Protein AF-A0A6A5AKK1-F1 (afdb_monomer)

Sequence (96 aa):
MNCLLMRECPLGAIVRLWDTYLCEESGFESFHVYVCAAILMTFGDQLKEMQFQDLVLFLQKLPTNEWAEDDIEPLLSRAYILQTYFADAPNHIPHK

Structure (mmCIF, N/CA/C/O backbone):
data_AF-A0A6A5AKK1-F1
#
_entry.id   AF-A0A6A5AKK1-F1
#
loop_
_atom_site.group_PDB
_atom_site.id
_atom_site.type_symbol
_atom_site.label_atom_id
_atom_site.label_alt_id
_atom_site.label_comp_id
_atom_site.label_asym_id
_atom_site.label_entity_id
_atom_site.label_seq_id
_atom_site.pdbx_PDB_ins_code
_atom_site.Cartn_x
_atom_site.Cartn_y
_atom_site.Cartn_z
_atom_site.occupancy
_atom_site.B_iso_or_equiv
_atom_site.auth_seq_id
_atom_site.auth_comp_id
_atom_site.auth_asym_id
_atom_site.auth_atom_id
_atom_site.pdbx_PDB_model_num
ATOM 1 N N . MET A 1 1 ? 10.960 6.534 1.645 1.00 71.62 1 MET A N 1
ATOM 2 C CA . MET A 1 1 ? 10.156 6.035 2.785 1.00 71.62 1 MET A CA 1
ATOM 3 C C . MET A 1 1 ? 11.035 5.115 3.615 1.00 71.62 1 MET A C 1
ATOM 5 O O . MET A 1 1 ? 11.801 4.379 3.017 1.00 71.62 1 MET A O 1
ATOM 9 N N . ASN A 1 2 ? 10.982 5.176 4.951 1.00 87.31 2 ASN A N 1
ATOM 10 C CA . ASN A 1 2 ? 11.994 4.514 5.796 1.00 87.31 2 ASN A CA 1
ATOM 11 C C . ASN A 1 2 ? 11.654 3.065 6.163 1.00 87.31 2 ASN A C 1
ATOM 13 O O . ASN A 1 2 ? 12.551 2.239 6.254 1.00 87.31 2 ASN A O 1
ATOM 17 N N . CYS A 1 3 ? 10.377 2.766 6.417 1.00 92.62 3 CYS A N 1
ATOM 18 C CA . CYS A 1 3 ? 9.974 1.486 7.008 1.00 92.62 3 CYS A CA 1
ATOM 19 C C . CYS A 1 3 ? 9.197 0.583 6.049 1.00 92.62 3 CYS A C 1
ATOM 21 O O . CYS A 1 3 ? 8.712 -0.443 6.498 1.00 92.62 3 CYS A O 1
ATOM 23 N N . LEU A 1 4 ? 9.054 0.950 4.769 1.00 93.75 4 LEU A N 1
ATOM 24 C CA . LEU A 1 4 ? 8.372 0.135 3.752 1.00 93.75 4 LEU A CA 1
ATOM 25 C C . LEU A 1 4 ? 7.007 -0.418 4.218 1.00 93.75 4 LEU A C 1
ATOM 27 O O . LEU A 1 4 ? 6.707 -1.587 4.006 1.00 93.75 4 LEU A O 1
ATOM 31 N N . LEU A 1 5 ? 6.210 0.425 4.890 1.00 94.75 5 LEU A N 1
ATOM 32 C CA . LEU A 1 5 ? 4.905 0.108 5.499 1.00 94.75 5 LEU A CA 1
ATOM 33 C C . LEU A 1 5 ? 4.916 -0.905 6.661 1.00 94.75 5 LEU A C 1
ATOM 35 O O . LEU A 1 5 ? 3.856 -1.235 7.188 1.00 94.75 5 LEU A O 1
ATOM 39 N N . MET A 1 6 ? 6.082 -1.370 7.123 1.00 94.50 6 MET A N 1
ATOM 40 C CA . MET A 1 6 ? 6.191 -2.375 8.193 1.00 94.50 6 MET A CA 1
ATOM 41 C C . MET A 1 6 ? 5.576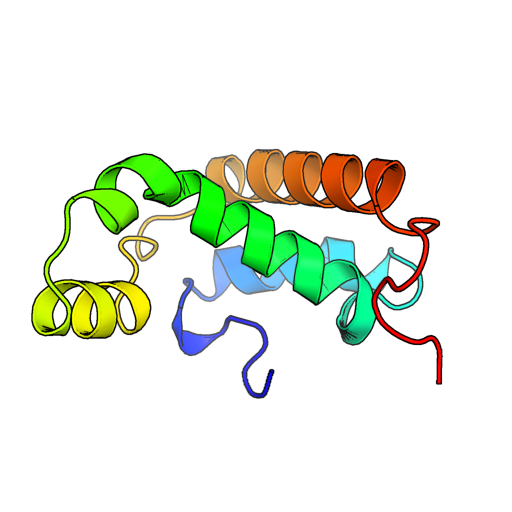 -1.960 9.535 1.00 94.50 6 MET A C 1
ATOM 43 O O . MET A 1 6 ? 5.330 -2.823 10.373 1.00 94.50 6 MET A O 1
ATOM 47 N N . ARG A 1 7 ? 5.374 -0.662 9.792 1.00 94.88 7 ARG A N 1
ATOM 48 C CA . ARG A 1 7 ? 4.721 -0.194 11.032 1.00 94.88 7 ARG A CA 1
ATOM 49 C C . ARG A 1 7 ? 3.224 0.017 10.845 1.00 94.88 7 ARG A C 1
ATOM 51 O O . ARG A 1 7 ? 2.508 0.241 11.813 1.00 94.88 7 ARG A O 1
ATOM 58 N N . GLU A 1 8 ? 2.791 0.001 9.596 1.00 94.44 8 GLU A N 1
ATOM 59 C CA . GLU A 1 8 ? 1.482 0.406 9.131 1.00 94.44 8 GLU A CA 1
ATOM 60 C C . GLU A 1 8 ? 0.668 -0.797 8.632 1.00 94.44 8 GLU A C 1
ATOM 62 O O . GLU A 1 8 ? -0.470 -0.600 8.236 1.00 94.44 8 GLU A O 1
ATOM 67 N N . CYS A 1 9 ? 1.217 -2.017 8.616 1.00 94.69 9 CYS A N 1
ATOM 68 C CA . CYS A 1 9 ? 0.549 -3.270 8.235 1.00 94.69 9 CYS A CA 1
ATOM 69 C C . CYS A 1 9 ? 1.079 -4.447 9.084 1.00 94.69 9 CYS A C 1
ATOM 71 O O . CYS A 1 9 ? 2.224 -4.403 9.544 1.00 94.69 9 CYS A O 1
ATOM 73 N N . PRO A 1 10 ? 0.291 -5.520 9.285 1.00 95.94 10 PRO A N 1
ATOM 74 C CA . PRO A 1 10 ? 0.730 -6.707 10.013 1.00 95.94 10 PRO A CA 1
ATOM 75 C C . PRO A 1 10 ? 1.821 -7.471 9.248 1.00 95.94 10 PRO A C 1
ATOM 77 O O . PRO A 1 10 ? 1.902 -7.422 8.022 1.00 95.94 10 PRO A O 1
ATOM 80 N N . LEU A 1 11 ? 2.648 -8.235 9.971 1.00 95.06 11 LEU A N 1
ATOM 81 C CA . LEU A 1 11 ? 3.813 -8.918 9.391 1.00 95.06 11 LEU A CA 1
ATOM 82 C C . LEU A 1 11 ? 3.449 -9.857 8.228 1.00 95.06 11 LEU A C 1
ATOM 84 O O . LEU A 1 11 ? 4.165 -9.885 7.234 1.00 95.06 11 LEU A O 1
ATOM 88 N N . GLY A 1 12 ? 2.336 -10.593 8.324 1.00 95.50 12 GLY A N 1
ATOM 89 C CA . GLY A 1 12 ? 1.884 -11.481 7.244 1.00 95.50 12 GLY A CA 1
ATOM 90 C C . GLY A 1 12 ? 1.580 -10.723 5.948 1.00 95.50 12 GLY A C 1
ATOM 91 O O . GLY A 1 12 ? 2.041 -11.117 4.880 1.00 95.50 12 GLY A O 1
ATOM 92 N N . ALA A 1 13 ? 0.896 -9.581 6.057 1.00 96.25 13 ALA A N 1
ATOM 93 C CA . ALA A 1 13 ? 0.620 -8.698 4.928 1.00 96.25 13 ALA A CA 1
ATOM 94 C C . ALA A 1 13 ? 1.906 -8.116 4.319 1.00 96.25 13 ALA A C 1
ATOM 96 O O . ALA A 1 13 ? 2.031 -8.036 3.099 1.00 96.25 13 ALA A O 1
ATOM 97 N N . ILE A 1 14 ? 2.887 -7.759 5.158 1.00 96.56 14 ILE A N 1
ATOM 98 C CA . ILE A 1 14 ? 4.201 -7.278 4.706 1.00 96.56 14 ILE A CA 1
ATOM 99 C C . ILE A 1 14 ? 4.955 -8.340 3.914 1.00 96.56 14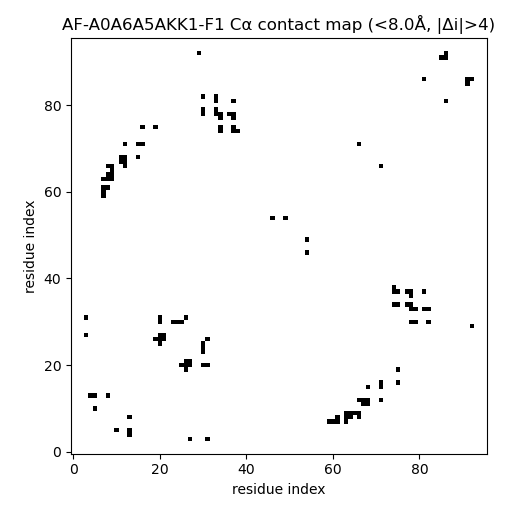 ILE A C 1
ATOM 101 O O . ILE A 1 14 ? 5.489 -8.025 2.854 1.00 96.56 14 ILE A O 1
ATOM 105 N N . VAL A 1 15 ? 4.989 -9.582 4.401 1.00 96.38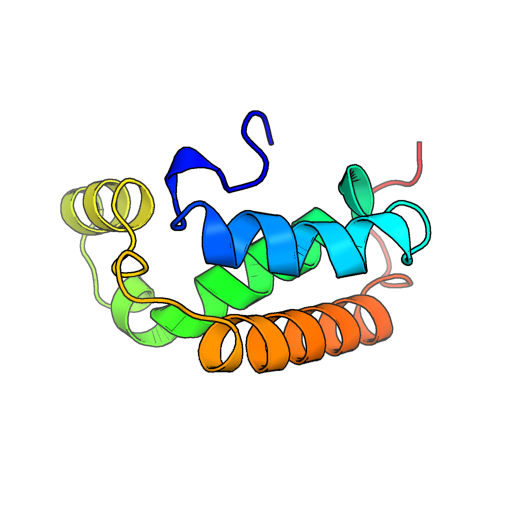 15 VAL A N 1
ATOM 106 C CA . VAL A 1 15 ? 5.648 -10.686 3.687 1.00 96.38 15 VAL A CA 1
ATOM 107 C C . VAL A 1 15 ? 5.012 -10.869 2.308 1.00 96.38 15 VAL A C 1
ATOM 109 O O . VAL A 1 15 ? 5.728 -10.865 1.310 1.00 96.38 15 VAL A O 1
ATOM 112 N N .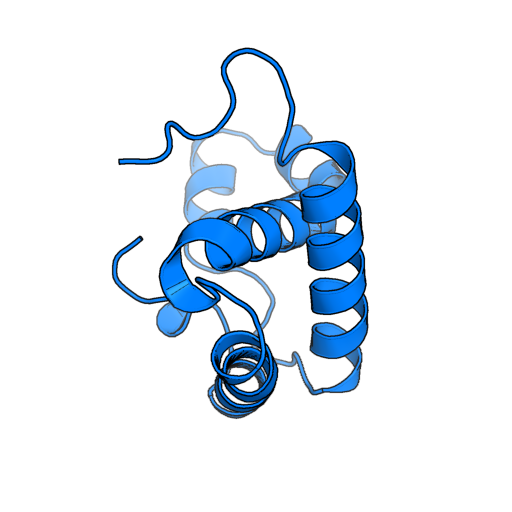 ARG A 1 16 ? 3.675 -10.882 2.230 1.00 96.44 16 ARG A N 1
ATOM 113 C CA . ARG A 1 16 ? 2.955 -10.999 0.954 1.00 96.44 16 ARG A CA 1
ATOM 114 C C . ARG A 1 16 ? 3.207 -9.827 -0.002 1.00 96.44 16 ARG A C 1
ATOM 116 O O . ARG A 1 16 ? 3.259 -10.018 -1.218 1.00 96.44 16 ARG A O 1
ATOM 123 N N . LEU A 1 17 ? 3.361 -8.615 0.533 1.00 96.44 17 LEU A N 1
ATOM 124 C CA . LEU A 1 17 ? 3.776 -7.423 -0.214 1.00 96.44 17 LEU A CA 1
ATOM 125 C C . LEU A 1 17 ? 5.187 -7.590 -0.788 1.00 96.44 17 LEU A C 1
ATOM 127 O O . LEU A 1 17 ? 5.435 -7.273 -1.953 1.00 96.44 17 LEU A O 1
ATOM 131 N N . TRP A 1 18 ? 6.108 -8.095 0.032 1.00 96.06 18 TRP A N 1
ATOM 132 C CA . TRP A 1 18 ? 7.504 -8.283 -0.346 1.00 96.06 18 TRP A CA 1
ATOM 133 C C . TRP A 1 18 ? 7.691 -9.369 -1.397 1.00 96.06 18 TRP A C 1
ATOM 135 O O . TRP A 1 18 ? 8.565 -9.200 -2.244 1.00 96.06 18 TRP A O 1
ATOM 145 N N . ASP A 1 19 ? 6.845 -10.401 -1.423 1.00 96.62 19 ASP A N 1
ATOM 146 C CA . ASP A 1 19 ? 6.838 -11.382 -2.515 1.00 96.62 19 ASP A CA 1
ATOM 147 C C . ASP A 1 19 ? 6.701 -10.686 -3.878 1.00 96.62 19 ASP A C 1
ATOM 149 O O . ASP A 1 19 ? 7.428 -10.992 -4.817 1.00 96.62 19 ASP A O 1
ATOM 153 N N . THR A 1 20 ? 5.826 -9.680 -3.977 1.00 96.31 20 THR A N 1
ATOM 154 C CA . THR A 1 20 ? 5.656 -8.902 -5.215 1.00 96.31 20 THR A CA 1
ATOM 155 C C . THR A 1 20 ? 6.793 -7.906 -5.431 1.00 96.31 20 THR A C 1
ATOM 157 O O . THR A 1 20 ? 7.281 -7.778 -6.549 1.00 96.31 20 THR A O 1
ATOM 160 N N . TYR A 1 21 ? 7.290 -7.246 -4.381 1.00 96.44 21 TYR A N 1
ATOM 161 C CA . TYR A 1 21 ? 8.429 -6.323 -4.520 1.00 96.44 21 TYR A CA 1
ATOM 162 C C . TYR A 1 21 ? 9.710 -7.010 -4.993 1.00 96.44 21 TYR A C 1
ATOM 164 O O . TYR A 1 21 ? 10.517 -6.375 -5.665 1.00 96.44 21 TYR A O 1
ATOM 172 N N . LEU A 1 22 ? 9.907 -8.279 -4.638 1.00 96.00 22 LEU A N 1
ATOM 173 C CA . LEU A 1 22 ? 11.048 -9.072 -5.091 1.00 96.00 22 LEU A CA 1
ATOM 174 C C . LEU A 1 22 ? 10.920 -9.513 -6.556 1.00 96.00 22 LEU A C 1
ATOM 176 O O . LEU A 1 22 ? 11.937 -9.804 -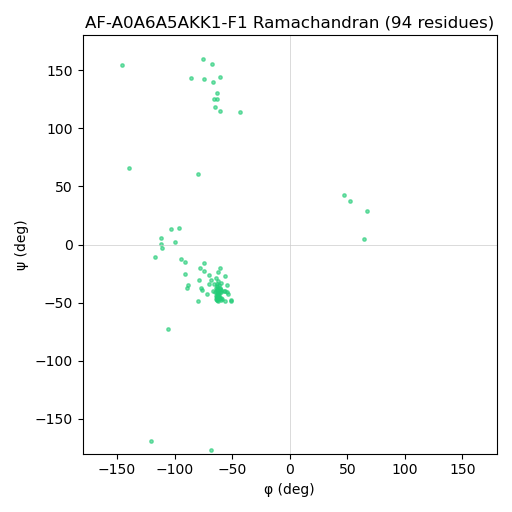7.182 1.00 96.00 22 LEU A O 1
ATOM 180 N N . CYS A 1 23 ? 9.699 -9.567 -7.095 1.00 95.19 23 CYS A N 1
ATOM 181 C CA . CYS A 1 23 ? 9.436 -9.917 -8.491 1.00 95.19 23 CYS A CA 1
ATOM 182 C C . CYS A 1 23 ? 9.400 -8.704 -9.433 1.00 95.19 23 CYS A C 1
ATOM 184 O O . CYS A 1 23 ? 9.656 -8.870 -10.623 1.00 95.19 23 CYS A O 1
ATOM 186 N N . GLU A 1 24 ? 9.094 -7.511 -8.922 1.00 92.31 24 GLU A N 1
ATOM 187 C CA . GLU A 1 24 ? 8.999 -6.279 -9.713 1.00 92.31 24 GLU A CA 1
ATOM 188 C C . GLU A 1 24 ? 10.350 -5.569 -9.890 1.00 92.31 24 GLU A C 1
ATOM 190 O O . GLU A 1 24 ? 11.163 -5.464 -8.963 1.00 92.31 24 GLU A O 1
ATOM 195 N N . GLU A 1 25 ? 10.567 -4.984 -11.072 1.00 86.62 25 GLU A N 1
ATOM 196 C CA . GLU A 1 25 ? 11.727 -4.124 -11.318 1.00 86.62 25 GLU A CA 1
ATOM 197 C C . GLU A 1 25 ? 11.644 -2.854 -10.456 1.00 86.62 25 GLU A C 1
ATOM 199 O O . GLU A 1 25 ? 10.650 -2.125 -10.457 1.00 86.62 25 GLU A O 1
ATOM 204 N N . SER A 1 26 ? 12.696 -2.589 -9.676 1.00 88.00 26 SER A N 1
ATOM 205 C CA . SER A 1 26 ? 12.722 -1.505 -8.681 1.00 88.00 26 SER A CA 1
ATOM 206 C C . SER A 1 26 ? 11.526 -1.532 -7.710 1.00 88.00 26 SER A C 1
ATOM 208 O O . SER A 1 26 ? 11.026 -0.477 -7.297 1.00 88.00 26 SER A O 1
ATOM 210 N N . GLY A 1 27 ? 11.097 -2.738 -7.306 1.00 91.12 27 GLY A N 1
ATOM 211 C CA . GLY A 1 27 ? 9.939 -2.979 -6.441 1.00 91.12 27 GLY A CA 1
ATOM 212 C C . GLY A 1 27 ? 9.925 -2.157 -5.142 1.00 91.12 27 GLY A C 1
ATOM 213 O O . GLY A 1 27 ? 8.956 -1.471 -4.818 1.00 91.12 27 GLY A O 1
ATOM 214 N N . PHE A 1 28 ? 11.044 -2.152 -4.417 1.00 92.62 28 PHE A N 1
ATOM 215 C CA . PHE A 1 28 ? 11.176 -1.437 -3.139 1.00 92.62 28 PHE A CA 1
ATOM 216 C C . PHE A 1 28 ? 11.296 0.090 -3.270 1.00 92.62 28 PHE A C 1
ATOM 218 O O . PHE A 1 28 ? 11.122 0.802 -2.278 1.00 92.62 28 PHE A O 1
ATOM 225 N N . GLU A 1 29 ? 11.592 0.604 -4.465 1.00 89.00 29 GLU A N 1
ATOM 226 C CA . GLU A 1 29 ? 11.796 2.035 -4.705 1.00 89.00 29 GLU A CA 1
ATOM 227 C C . GLU A 1 29 ? 10.609 2.658 -5.436 1.00 89.00 29 GLU A C 1
ATOM 229 O O . GLU A 1 29 ? 9.835 3.403 -4.835 1.00 89.00 29 GLU A O 1
ATOM 234 N N . SER A 1 30 ? 10.467 2.357 -6.729 1.00 90.62 30 SER A N 1
ATOM 235 C CA . SER A 1 30 ? 9.482 3.005 -7.598 1.00 90.62 30 SER A CA 1
ATOM 236 C C . SER A 1 30 ? 8.097 2.407 -7.394 1.00 90.62 30 SER A C 1
ATOM 238 O O . SER A 1 30 ? 7.138 3.144 -7.162 1.00 90.62 30 SER A O 1
ATOM 240 N N . PHE A 1 31 ? 7.987 1.075 -7.405 1.00 94.56 31 PHE A N 1
ATOM 241 C CA . PHE A 1 31 ? 6.701 0.401 -7.225 1.00 94.56 31 PHE A CA 1
ATOM 242 C C . PHE A 1 31 ? 6.098 0.665 -5.835 1.00 94.56 31 PHE A C 1
ATOM 244 O O . PHE A 1 31 ? 4.900 0.925 -5.703 1.00 94.56 31 PHE A O 1
ATOM 251 N N . HIS A 1 32 ? 6.944 0.731 -4.803 1.00 95.69 32 HIS A N 1
ATOM 252 C CA . HIS A 1 32 ? 6.533 1.064 -3.442 1.00 95.69 32 HIS A CA 1
ATOM 253 C C . HIS A 1 32 ? 5.770 2.399 -3.332 1.00 95.69 32 HIS A C 1
ATOM 255 O O . HIS A 1 32 ? 4.837 2.513 -2.534 1.00 95.69 32 HIS A O 1
ATOM 261 N N . VAL A 1 33 ? 6.113 3.407 -4.144 1.00 94.81 33 VAL A N 1
ATOM 262 C CA . VAL A 1 33 ? 5.382 4.688 -4.160 1.00 94.81 33 VAL A CA 1
ATOM 263 C C . VAL A 1 33 ? 3.934 4.489 -4.610 1.00 94.81 33 VAL A C 1
ATOM 265 O O . VAL A 1 33 ? 3.023 5.048 -3.996 1.00 94.81 33 VAL A O 1
ATOM 268 N N . TYR A 1 34 ? 3.705 3.652 -5.622 1.00 95.94 34 TYR A N 1
ATOM 269 C CA . TYR A 1 34 ? 2.360 3.344 -6.106 1.00 95.94 34 TYR A CA 1
ATOM 270 C C . TYR A 1 34 ? 1.559 2.500 -5.119 1.00 95.94 34 TYR A C 1
ATOM 272 O O . TYR A 1 34 ? 0.359 2.725 -4.979 1.00 95.94 34 TYR A O 1
ATOM 280 N N . VAL A 1 35 ? 2.203 1.596 -4.374 1.00 97.06 35 VAL A N 1
ATOM 281 C CA . VAL A 1 35 ? 1.537 0.890 -3.267 1.00 97.06 35 VAL A CA 1
ATOM 282 C C . VAL A 1 35 ? 1.074 1.870 -2.196 1.00 97.06 35 VAL A C 1
ATOM 284 O O . VAL A 1 35 ? -0.078 1.818 -1.769 1.00 97.06 35 VAL A O 1
ATOM 287 N N . CYS A 1 36 ? 1.921 2.816 -1.794 1.00 96.56 36 CYS A N 1
ATOM 288 C CA . CYS A 1 36 ? 1.526 3.832 -0.819 1.00 96.56 36 CYS A CA 1
ATOM 289 C C . CYS A 1 36 ? 0.399 4.733 -1.338 1.00 96.56 36 CYS A C 1
ATOM 291 O O . CYS A 1 36 ? -0.521 5.054 -0.584 1.00 96.56 36 CYS A O 1
ATOM 293 N N . ALA A 1 37 ? 0.415 5.088 -2.625 1.00 96.06 37 ALA A N 1
ATOM 294 C CA . ALA A 1 37 ? -0.699 5.791 -3.256 1.00 96.06 37 ALA A CA 1
ATOM 295 C C . ALA A 1 37 ? -1.988 4.952 -3.229 1.00 96.06 37 ALA A C 1
ATOM 297 O O . ALA A 1 37 ? -3.042 5.466 -2.859 1.00 96.06 37 ALA A O 1
ATOM 298 N N . ALA A 1 38 ? -1.907 3.656 -3.543 1.00 97.19 38 ALA A N 1
ATOM 299 C CA . ALA A 1 38 ? -3.047 2.748 -3.501 1.00 97.19 38 ALA A CA 1
ATOM 300 C C . ALA A 1 38 ? -3.652 2.641 -2.089 1.00 97.19 38 ALA A C 1
ATOM 302 O O . ALA A 1 38 ? -4.877 2.682 -1.967 1.00 97.19 38 ALA A O 1
ATOM 303 N N . ILE A 1 39 ? -2.824 2.588 -1.035 1.00 96.19 39 ILE A N 1
ATOM 304 C CA . ILE A 1 39 ? -3.287 2.584 0.366 1.00 96.19 39 ILE A CA 1
ATOM 305 C C . ILE A 1 39 ? -4.023 3.882 0.693 1.00 96.19 39 ILE A C 1
ATOM 307 O O . ILE A 1 39 ? -5.129 3.846 1.230 1.00 96.19 39 ILE A O 1
ATOM 311 N N . LEU A 1 40 ? -3.444 5.034 0.345 1.00 96.62 40 LEU A N 1
ATOM 312 C CA . LEU A 1 40 ? -4.093 6.328 0.573 1.00 96.62 40 LEU A CA 1
ATOM 313 C C . LEU A 1 40 ? -5.424 6.432 -0.180 1.00 96.62 40 LEU A C 1
ATOM 315 O O . LEU A 1 40 ? -6.393 6.956 0.362 1.00 96.62 40 LEU A O 1
ATOM 319 N N . MET A 1 41 ? -5.499 5.893 -1.400 1.00 96.44 41 MET A N 1
ATOM 320 C CA . MET A 1 41 ? -6.743 5.836 -2.169 1.00 96.44 41 MET A CA 1
ATOM 321 C C . MET A 1 41 ? -7.800 4.937 -1.519 1.00 96.44 41 MET A C 1
ATOM 323 O O . MET A 1 41 ? -8.979 5.269 -1.598 1.00 96.44 41 MET A O 1
ATOM 327 N N . THR A 1 42 ? -7.412 3.843 -0.853 1.00 95.88 42 THR A N 1
ATOM 328 C CA . THR A 1 42 ? -8.346 2.975 -0.109 1.00 95.88 42 THR A CA 1
ATOM 329 C C . THR A 1 42 ? -9.078 3.728 1.003 1.00 95.88 42 THR A C 1
ATOM 331 O O . THR A 1 42 ? -10.254 3.470 1.236 1.00 95.88 42 THR A O 1
ATOM 334 N N . PHE A 1 43 ? -8.427 4.709 1.628 1.00 96.62 43 PHE A N 1
ATOM 335 C CA . PHE A 1 43 ? -9.032 5.559 2.660 1.00 96.62 43 PHE A CA 1
ATOM 336 C C . PHE A 1 43 ? -9.400 6.959 2.145 1.00 96.62 43 PHE A C 1
ATOM 338 O O . PHE A 1 43 ? -9.678 7.860 2.934 1.00 96.62 43 PHE A O 1
ATOM 345 N N . GLY A 1 44 ? -9.397 7.163 0.825 1.00 96.44 44 GLY A N 1
ATOM 346 C CA . GLY A 1 44 ? -9.406 8.491 0.215 1.00 96.44 44 GLY A CA 1
ATOM 347 C C . GLY A 1 4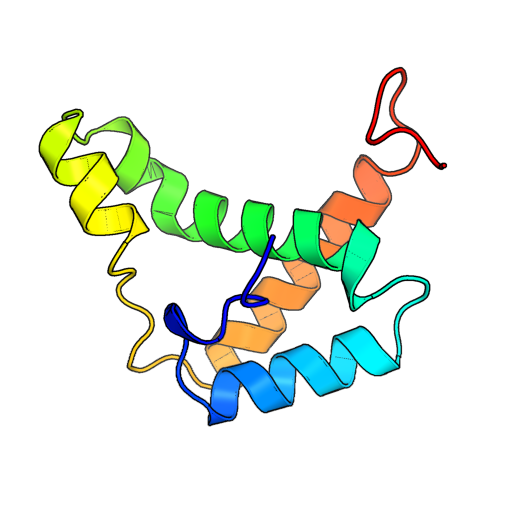4 ? -10.629 9.337 0.560 1.00 96.44 44 GLY A C 1
ATOM 348 O O . GLY A 1 44 ? -10.492 10.543 0.750 1.00 96.44 44 GLY A O 1
ATOM 349 N N . ASP A 1 45 ? -11.808 8.729 0.664 1.00 96.12 45 ASP A N 1
ATOM 350 C CA . ASP A 1 45 ? -13.035 9.459 0.997 1.00 96.12 45 ASP A CA 1
ATOM 351 C C . ASP A 1 45 ? -13.043 9.895 2.464 1.00 96.12 45 ASP A C 1
ATOM 353 O O . ASP A 1 45 ? -13.297 11.060 2.758 1.00 96.12 45 ASP A O 1
ATOM 357 N N . GLN A 1 46 ? -12.622 9.009 3.370 1.00 95.69 46 GLN A N 1
ATOM 358 C CA . GLN A 1 46 ? -12.489 9.320 4.791 1.00 95.69 46 GLN A CA 1
ATOM 359 C C . GLN A 1 46 ? -11.430 10.408 5.038 1.00 95.69 46 GLN A C 1
ATOM 361 O O . GLN A 1 46 ? -11.661 11.345 5.799 1.00 95.69 46 GLN A O 1
ATOM 366 N N . LEU A 1 47 ? -10.279 10.319 4.362 1.00 96.62 47 LEU A N 1
ATOM 367 C CA . LEU A 1 47 ? -9.180 11.279 4.504 1.00 96.62 47 LEU A CA 1
ATOM 368 C C . LEU A 1 47 ? -9.577 12.704 4.095 1.00 96.62 47 LEU A C 1
ATOM 370 O O . LEU A 1 47 ? -9.102 13.661 4.703 1.00 96.62 47 LEU A O 1
ATOM 374 N N . LYS A 1 48 ? -10.437 12.862 3.080 1.00 96.56 48 LYS A N 1
ATOM 375 C CA . LYS A 1 48 ? -10.881 14.182 2.592 1.00 96.56 48 LYS A CA 1
ATOM 376 C C . LYS A 1 48 ? -11.799 14.911 3.573 1.00 96.56 48 LYS A C 1
ATOM 378 O O . LYS A 1 48 ? -11.865 16.136 3.528 1.00 96.56 48 LYS A O 1
ATOM 383 N N . GLU A 1 49 ? -12.509 14.178 4.425 1.00 97.00 49 GLU A N 1
ATOM 384 C CA . GLU A 1 49 ? -13.460 14.746 5.388 1.00 97.00 49 GLU A CA 1
ATOM 385 C C . GLU A 1 49 ? -12.815 15.056 6.751 1.00 97.00 49 GLU A C 1
ATOM 387 O O . GLU A 1 49 ? -13.379 15.797 7.560 1.00 97.00 49 GLU A O 1
ATOM 392 N N . MET A 1 50 ? -11.617 14.526 7.013 1.00 96.75 50 MET A N 1
ATOM 393 C CA . MET A 1 50 ? -10.916 14.692 8.286 1.00 96.75 50 MET A CA 1
ATOM 394 C C . MET A 1 50 ? -10.306 16.086 8.464 1.00 96.75 50 MET A C 1
ATOM 396 O O . MET A 1 50 ? -9.723 16.673 7.552 1.00 96.75 50 MET A O 1
ATOM 400 N N . GLN A 1 51 ? -10.361 16.588 9.699 1.00 96.69 51 GLN A N 1
ATOM 401 C CA . GLN A 1 51 ? -9.589 17.757 10.114 1.00 96.69 51 GLN A CA 1
ATOM 402 C C . GLN A 1 51 ? -8.115 17.382 10.325 1.00 96.69 51 GLN A C 1
ATOM 404 O O . GLN A 1 51 ? -7.780 16.221 10.548 1.00 96.69 51 GLN A O 1
ATOM 409 N N . PHE A 1 52 ? -7.215 18.370 10.286 1.00 95.19 52 PHE A N 1
ATOM 410 C CA . PHE A 1 52 ? -5.763 18.141 10.267 1.00 95.19 52 PHE A CA 1
ATOM 411 C C . PHE A 1 52 ? -5.247 17.196 11.367 1.00 95.19 52 PHE A C 1
ATOM 413 O O . PHE A 1 52 ? -4.470 16.289 11.079 1.00 95.19 52 PHE A O 1
ATOM 420 N N . GLN A 1 53 ? -5.666 17.397 12.621 1.00 96.19 53 GLN A N 1
ATOM 421 C CA . GLN A 1 53 ? -5.194 16.569 13.738 1.00 96.19 53 GLN A CA 1
ATOM 422 C C . GLN A 1 53 ? -5.634 15.108 13.592 1.00 96.19 53 GLN A C 1
ATOM 424 O O . GLN A 1 53 ? -4.811 14.205 13.753 1.00 96.19 53 GLN A O 1
ATOM 429 N N . ASP A 1 54 ? -6.897 14.886 13.226 1.00 95.75 54 ASP A N 1
ATOM 430 C CA . ASP A 1 54 ? -7.456 13.548 13.023 1.00 95.75 54 ASP A CA 1
ATOM 431 C C . ASP A 1 54 ? -6.811 12.856 11.822 1.00 95.75 54 ASP A C 1
ATOM 433 O O . ASP A 1 54 ? -6.465 11.680 11.905 1.00 95.75 54 ASP A O 1
ATOM 437 N N . LEU A 1 55 ? -6.559 13.601 10.742 1.00 97.00 55 LEU A N 1
ATOM 438 C CA . LEU A 1 55 ? -5.873 13.106 9.550 1.00 97.00 55 LEU A CA 1
ATOM 439 C C . LEU A 1 55 ? -4.465 12.604 9.888 1.00 97.00 55 LEU A C 1
ATOM 441 O O . LEU A 1 55 ? -4.087 11.504 9.487 1.00 97.00 55 LEU A O 1
ATOM 445 N N . VAL A 1 56 ? -3.681 13.382 10.642 1.00 96.12 56 VAL A N 1
ATOM 446 C CA . VAL A 1 56 ? -2.317 12.982 11.032 1.00 96.12 56 VAL A CA 1
ATOM 447 C C . VAL A 1 56 ? -2.344 11.725 11.901 1.00 96.12 56 VAL A C 1
ATOM 449 O O . VAL A 1 56 ? -1.563 10.803 11.660 1.00 96.12 56 VAL A O 1
ATOM 452 N N . LEU A 1 57 ? -3.245 11.663 12.886 1.00 96.31 57 LEU A N 1
ATOM 453 C CA . LEU A 1 57 ? -3.394 10.492 13.754 1.00 96.31 57 LEU A CA 1
ATOM 454 C C . LEU A 1 57 ? -3.831 9.251 12.970 1.00 96.31 57 LEU A C 1
ATOM 456 O O . LEU A 1 57 ? -3.294 8.167 13.200 1.00 96.31 57 LEU A O 1
ATOM 460 N N . PHE A 1 58 ? -4.760 9.416 12.029 1.00 96.56 58 PHE A N 1
ATOM 461 C CA . PHE A 1 58 ? -5.241 8.339 11.174 1.00 96.56 58 PHE A CA 1
ATOM 462 C C . PHE A 1 58 ? -4.126 7.786 10.282 1.00 96.56 58 PHE A C 1
ATOM 464 O O . PHE A 1 58 ? -3.905 6.579 10.256 1.00 96.56 58 PHE A O 1
ATOM 471 N N . LEU A 1 59 ? -3.355 8.650 9.613 1.00 95.44 59 LEU A N 1
ATOM 472 C CA . LEU A 1 59 ? -2.242 8.213 8.760 1.00 95.44 59 LEU A CA 1
ATOM 473 C C . LEU A 1 59 ? -1.120 7.512 9.541 1.00 95.44 59 LEU A C 1
ATOM 475 O O . LEU A 1 59 ? -0.429 6.661 8.988 1.00 95.44 59 LEU A O 1
ATOM 479 N N . GLN A 1 60 ? -0.931 7.847 10.820 1.00 94.00 60 GLN A N 1
ATOM 480 C CA . GLN A 1 60 ? 0.028 7.161 11.694 1.00 94.00 60 GLN A CA 1
ATOM 481 C C . GLN A 1 60 ? -0.478 5.809 12.212 1.00 94.00 60 GLN A C 1
ATOM 483 O O . GLN A 1 60 ? 0.326 4.998 12.673 1.00 94.00 60 GLN A O 1
ATOM 488 N N . LYS A 1 61 ? -1.795 5.580 12.187 1.00 93.81 61 LYS A N 1
ATOM 489 C CA . LYS A 1 61 ? -2.457 4.375 12.699 1.00 93.81 61 LYS A CA 1
ATOM 490 C C . LYS A 1 61 ? -3.574 3.945 11.753 1.00 93.81 61 LYS A C 1
ATOM 492 O O . LYS A 1 61 ? -4.753 3.991 12.106 1.00 93.81 61 LYS A O 1
ATOM 497 N N . LEU A 1 62 ? -3.183 3.536 10.550 1.00 95.25 62 LEU A N 1
ATOM 498 C CA . LEU A 1 62 ? -4.129 3.033 9.563 1.00 95.25 62 LEU A CA 1
ATOM 499 C C . LEU A 1 62 ? -4.855 1.785 10.104 1.00 95.25 62 LEU A C 1
ATOM 501 O O . LEU A 1 62 ? -4.246 0.979 10.813 1.00 95.25 62 LEU A O 1
ATOM 505 N N . PRO A 1 63 ? -6.146 1.597 9.782 1.00 95.75 63 PRO A N 1
ATOM 506 C CA . PRO A 1 63 ? -6.935 0.456 10.241 1.00 95.75 63 PRO A CA 1
ATOM 507 C C . PRO A 1 63 ? -6.635 -0.803 9.404 1.00 95.75 63 PRO A C 1
ATOM 509 O O . PRO A 1 63 ? -7.504 -1.345 8.732 1.00 95.75 63 PRO A O 1
ATOM 512 N N . THR A 1 64 ? -5.383 -1.252 9.426 1.00 96.06 64 THR A N 1
ATOM 513 C CA . THR A 1 64 ? -4.843 -2.358 8.608 1.00 96.06 64 THR A CA 1
ATOM 514 C C . THR A 1 64 ? -4.483 -3.589 9.437 1.00 96.06 64 THR A C 1
ATOM 516 O O . THR A 1 64 ? -3.994 -4.573 8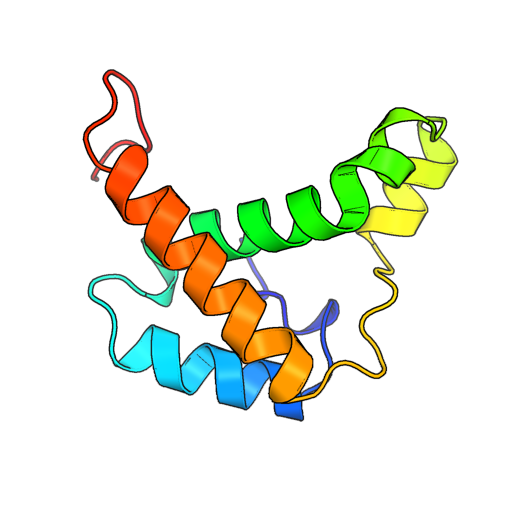.898 1.00 96.06 64 THR A O 1
ATOM 519 N N . ASN A 1 65 ? -4.693 -3.554 10.757 1.00 93.75 65 ASN A N 1
ATOM 520 C CA . ASN A 1 65 ? -4.250 -4.607 11.681 1.00 93.75 65 ASN A CA 1
ATOM 521 C C . ASN A 1 65 ? -4.782 -6.005 11.329 1.00 93.75 65 ASN A C 1
ATOM 523 O O . ASN A 1 65 ? -4.146 -6.998 11.671 1.00 93.75 65 ASN A O 1
ATOM 527 N N . GLU A 1 66 ? -5.940 -6.066 10.673 1.00 94.12 66 GLU A N 1
ATOM 528 C CA . GLU A 1 66 ? -6.608 -7.304 10.261 1.00 94.12 66 GLU A CA 1
ATOM 529 C C . GLU A 1 66 ? -6.368 -7.646 8.786 1.00 94.12 66 GLU A C 1
ATOM 531 O O . GLU A 1 66 ? -6.890 -8.649 8.312 1.00 94.12 66 GLU A O 1
ATOM 536 N N . TRP A 1 67 ? -5.579 -6.841 8.062 1.00 96.50 67 TRP A N 1
ATOM 537 C CA . TRP A 1 67 ? -5.315 -7.087 6.649 1.00 96.50 67 TRP A CA 1
ATOM 538 C C . TRP A 1 67 ? -4.583 -8.406 6.445 1.00 96.50 67 TRP A C 1
ATOM 540 O O . TRP A 1 67 ? -3.548 -8.679 7.070 1.00 96.50 67 TRP A O 1
ATOM 550 N N . ALA A 1 68 ? -5.115 -9.190 5.520 1.00 94.31 68 ALA A N 1
ATOM 551 C CA . ALA A 1 68 ? -4.576 -10.470 5.103 1.00 94.31 68 ALA A CA 1
ATOM 552 C C . ALA A 1 68 ? -4.245 -10.448 3.603 1.00 94.31 68 ALA A C 1
ATOM 554 O O . ALA A 1 68 ? -4.225 -9.402 2.957 1.00 94.31 68 ALA A O 1
ATOM 555 N N . GLU A 1 69 ? -3.949 -11.617 3.042 1.00 93.38 69 GLU A N 1
ATOM 556 C CA . GLU A 1 69 ? -3.632 -11.759 1.621 1.00 93.38 69 GLU A CA 1
ATOM 557 C C . GLU A 1 69 ? -4.749 -11.220 0.710 1.00 93.38 69 GLU A C 1
ATOM 559 O O . GLU A 1 69 ? -4.451 -10.488 -0.234 1.00 93.38 69 GLU A O 1
ATOM 564 N N . ASP A 1 70 ? -6.013 -11.465 1.070 1.00 94.12 70 ASP A N 1
ATOM 565 C CA . ASP A 1 70 ? -7.197 -11.004 0.330 1.00 94.12 70 ASP A CA 1
ATOM 566 C C . ASP A 1 70 ? -7.320 -9.467 0.261 1.00 94.12 70 ASP A C 1
ATOM 568 O O . ASP A 1 70 ? -7.947 -8.940 -0.658 1.00 94.12 70 ASP A O 1
ATOM 572 N N . ASP A 1 71 ? -6.708 -8.728 1.195 1.00 95.50 71 ASP A N 1
ATOM 573 C CA . ASP A 1 71 ? -6.653 -7.257 1.176 1.00 95.50 71 ASP A CA 1
ATOM 574 C C . ASP A 1 71 ? -5.442 -6.739 0.386 1.00 95.50 71 ASP A C 1
ATOM 576 O O . ASP A 1 71 ? -5.500 -5.697 -0.278 1.00 95.50 71 ASP A O 1
ATOM 580 N N . ILE A 1 72 ? -4.327 -7.470 0.454 1.00 96.69 72 ILE A N 1
ATOM 581 C CA . ILE A 1 72 ? -3.057 -7.085 -0.165 1.00 96.69 72 ILE A CA 1
ATOM 582 C C . ILE A 1 72 ? -3.060 -7.328 -1.672 1.00 96.69 72 ILE A C 1
ATOM 584 O O . ILE A 1 72 ? -2.522 -6.512 -2.423 1.00 96.69 72 ILE A O 1
ATOM 588 N N . GLU A 1 73 ? -3.678 -8.403 -2.148 1.00 95.69 73 GLU A N 1
ATOM 589 C CA . GLU A 1 73 ? -3.689 -8.723 -3.576 1.00 95.69 73 GLU A CA 1
ATOM 590 C C . GLU A 1 73 ? -4.425 -7.658 -4.427 1.00 95.69 73 GLU A C 1
ATOM 592 O O . GLU A 1 73 ? -3.835 -7.153 -5.394 1.00 95.69 73 GLU A O 1
ATOM 597 N N . PRO A 1 74 ? -5.632 -7.180 -4.053 1.00 96.81 74 PRO A N 1
ATOM 598 C CA . PRO A 1 74 ? -6.279 -6.063 -4.743 1.00 96.81 74 PRO A CA 1
ATOM 599 C C . PRO A 1 74 ? -5.487 -4.753 -4.644 1.00 96.81 74 PRO A C 1
ATOM 601 O O . PRO A 1 74 ? -5.484 -3.953 -5.587 1.00 96.81 74 PRO A O 1
ATOM 604 N N . LEU A 1 75 ? -4.806 -4.522 -3.516 1.00 97.19 75 LEU A N 1
ATOM 605 C CA . LEU A 1 75 ? -3.963 -3.344 -3.312 1.00 97.19 75 LEU A CA 1
ATOM 606 C C . LEU A 1 75 ? -2.792 -3.321 -4.303 1.00 97.19 75 LEU A C 1
ATOM 608 O O . LEU A 1 75 ? -2.555 -2.300 -4.954 1.00 97.19 75 LEU A O 1
ATOM 612 N N . LEU A 1 76 ? -2.094 -4.448 -4.443 1.00 97.25 76 LEU A N 1
ATOM 613 C CA . LEU A 1 76 ? -0.997 -4.624 -5.394 1.00 97.25 76 LEU A CA 1
ATOM 614 C C . LEU A 1 76 ? -1.478 -4.471 -6.840 1.00 97.25 76 LEU A C 1
ATOM 616 O O . LEU A 1 76 ? -0.833 -3.776 -7.624 1.00 97.25 76 LEU A O 1
ATOM 620 N N . SER A 1 77 ? -2.643 -5.032 -7.181 1.00 96.75 77 SER A N 1
ATOM 621 C CA . SER A 1 77 ? -3.246 -4.853 -8.509 1.00 96.75 77 SER A CA 1
ATOM 622 C C . SER A 1 77 ? -3.516 -3.376 -8.816 1.00 96.75 77 SER A C 1
ATOM 624 O O . SER A 1 77 ? -3.141 -2.881 -9.882 1.00 96.75 77 SER A O 1
ATOM 626 N N . ARG A 1 78 ? -4.092 -2.628 -7.866 1.00 96.88 78 ARG A N 1
ATOM 627 C CA . ARG A 1 78 ? -4.303 -1.182 -8.027 1.00 96.88 78 ARG A CA 1
ATOM 628 C C . ARG A 1 78 ? -2.981 -0.433 -8.186 1.00 96.88 78 ARG A C 1
ATOM 630 O O . ARG A 1 78 ? -2.892 0.441 -9.045 1.00 96.88 78 ARG A O 1
ATOM 637 N N . ALA A 1 79 ? -1.968 -0.771 -7.392 1.00 96.94 79 ALA A N 1
ATOM 638 C CA . ALA A 1 79 ? -0.642 -0.167 -7.496 1.00 96.94 79 ALA A CA 1
ATOM 639 C C . ALA A 1 79 ? -0.011 -0.400 -8.876 1.00 96.94 79 ALA A C 1
ATOM 641 O O . ALA A 1 79 ? 0.531 0.535 -9.460 1.00 96.94 79 ALA A O 1
ATOM 642 N N . TYR A 1 80 ? -0.154 -1.602 -9.434 1.00 95.44 80 TYR A N 1
ATOM 643 C CA . TYR A 1 80 ? 0.340 -1.937 -10.770 1.00 95.44 80 TYR A CA 1
ATOM 644 C C . TYR A 1 80 ? -0.373 -1.152 -11.879 1.00 95.44 80 TYR A C 1
ATOM 646 O O . TYR A 1 80 ? 0.260 -0.633 -12.800 1.00 95.44 80 TYR A O 1
ATOM 654 N N . ILE A 1 81 ? -1.694 -0.982 -11.764 1.00 95.56 81 ILE A N 1
ATOM 655 C CA . ILE A 1 81 ? -2.470 -0.139 -12.686 1.00 95.56 81 ILE A CA 1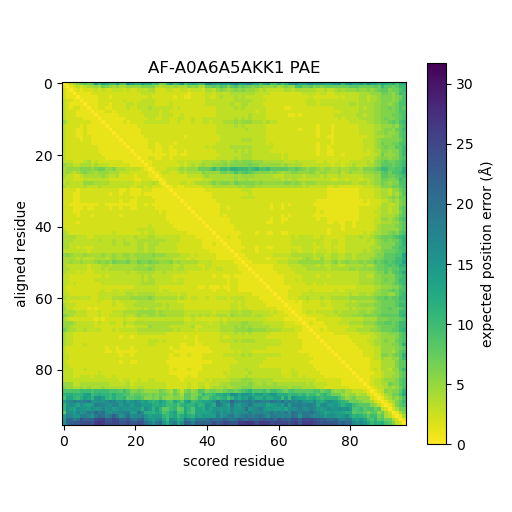
ATOM 656 C C . ILE A 1 81 ? -1.985 1.316 -12.618 1.00 95.56 81 ILE A C 1
ATOM 658 O O . ILE A 1 81 ? -1.773 1.946 -13.654 1.00 95.56 81 ILE A O 1
ATOM 662 N N . LEU A 1 82 ? -1.776 1.848 -11.409 1.00 94.62 82 LEU A N 1
ATOM 663 C CA . LEU A 1 82 ? -1.249 3.202 -11.220 1.00 94.62 82 LEU A CA 1
ATOM 664 C C . LEU A 1 82 ? 0.149 3.347 -11.826 1.00 94.62 82 LEU A C 1
ATOM 666 O O . LEU A 1 82 ? 0.395 4.304 -12.553 1.00 94.62 82 LEU A O 1
ATOM 670 N N . GLN A 1 83 ? 1.041 2.389 -11.584 1.00 93.38 83 GLN A N 1
ATOM 671 C CA . GLN A 1 83 ? 2.366 2.382 -12.194 1.00 93.38 83 GLN A CA 1
ATOM 672 C C . GLN A 1 83 ? 2.273 2.418 -13.719 1.00 93.38 83 GLN A C 1
ATOM 674 O O . GLN A 1 83 ? 2.891 3.273 -14.344 1.00 93.38 83 GLN A O 1
ATOM 679 N N . THR A 1 84 ? 1.441 1.561 -14.307 1.00 91.62 84 THR A N 1
ATOM 680 C CA . THR A 1 84 ? 1.245 1.498 -15.762 1.00 91.62 84 THR A CA 1
ATOM 681 C C . THR A 1 84 ? 0.739 2.823 -16.339 1.00 91.62 84 THR A C 1
ATOM 683 O O . THR A 1 84 ? 1.162 3.229 -17.417 1.00 91.62 84 THR A O 1
ATOM 686 N N . TYR A 1 85 ? -0.157 3.522 -15.637 1.00 90.56 85 TYR A N 1
ATOM 687 C CA . TYR A 1 85 ? -0.708 4.791 -16.120 1.00 90.56 85 TYR A CA 1
ATOM 688 C C . TYR A 1 85 ? 0.219 5.989 -15.938 1.00 90.56 85 TYR A C 1
ATOM 690 O O . TYR A 1 85 ? 0.129 6.939 -16.717 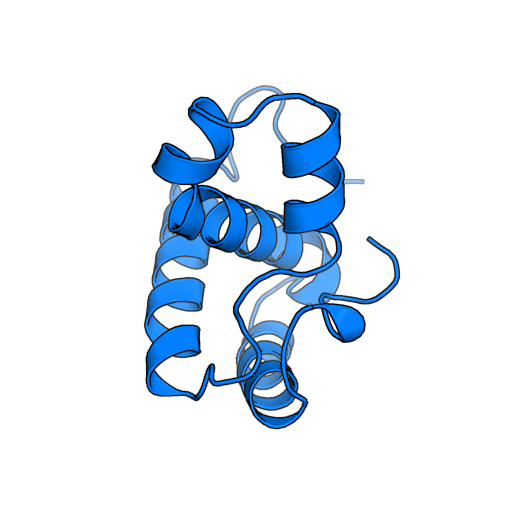1.00 90.56 85 TYR A O 1
ATOM 698 N N . PHE A 1 86 ? 1.063 5.980 -14.907 1.00 90.06 86 PHE A N 1
ATOM 699 C CA . PHE A 1 86 ? 1.784 7.178 -14.482 1.00 90.06 86 PHE A CA 1
ATOM 700 C C . PHE A 1 86 ? 3.308 7.080 -14.600 1.00 90.06 86 PHE A C 1
ATOM 702 O O . PHE A 1 86 ? 3.951 8.125 -14.533 1.00 90.06 86 PHE A O 1
ATOM 709 N N . ALA A 1 87 ? 3.890 5.900 -14.849 1.00 83.69 87 ALA A N 1
ATOM 710 C CA . ALA A 1 87 ? 5.344 5.738 -14.965 1.00 83.69 87 ALA A CA 1
ATOM 711 C C . ALA A 1 87 ? 5.978 6.684 -15.997 1.00 83.69 87 ALA A C 1
ATOM 713 O O . ALA A 1 87 ? 7.002 7.293 -15.700 1.00 83.69 87 ALA A O 1
ATOM 714 N N . ASP A 1 88 ? 5.323 6.884 -17.144 1.00 79.19 88 ASP A N 1
ATOM 715 C CA . ASP A 1 88 ? 5.814 7.741 -18.232 1.00 79.19 88 ASP A CA 1
ATOM 716 C C . ASP A 1 88 ? 5.232 9.167 -18.209 1.00 79.19 88 ASP A C 1
ATOM 718 O O . ASP A 1 88 ? 5.313 9.907 -19.196 1.00 79.19 88 ASP A O 1
ATOM 722 N N . ALA A 1 89 ? 4.597 9.585 -17.108 1.00 81.56 89 ALA A N 1
ATOM 723 C CA . ALA A 1 89 ? 3.977 10.903 -17.051 1.00 81.56 89 ALA A CA 1
ATOM 724 C C . ALA A 1 89 ? 5.036 12.033 -17.116 1.00 81.56 89 ALA A C 1
ATOM 726 O O . ALA A 1 89 ? 6.093 11.959 -16.481 1.00 81.56 89 ALA A O 1
ATOM 727 N N . PRO A 1 90 ? 4.775 13.133 -17.849 1.00 66.12 90 PRO A N 1
ATOM 728 C CA . PRO A 1 90 ? 5.703 14.259 -17.903 1.00 66.12 90 PRO A CA 1
ATOM 729 C C . PRO A 1 90 ? 5.856 14.891 -16.506 1.00 66.12 90 PRO A C 1
ATOM 731 O O . PRO A 1 90 ? 4.869 15.291 -15.893 1.00 66.12 90 PRO A O 1
ATOM 734 N N . ASN A 1 91 ? 7.100 15.008 -16.021 1.00 70.56 91 ASN A N 1
ATOM 735 C CA . ASN A 1 91 ? 7.469 15.407 -14.647 1.00 70.56 91 ASN A CA 1
ATOM 736 C C . ASN A 1 91 ? 7.092 14.401 -13.538 1.00 70.56 91 ASN A C 1
ATOM 738 O O . ASN A 1 91 ? 6.859 14.807 -12.397 1.00 70.56 91 ASN A O 1
ATOM 742 N N . HIS A 1 92 ? 7.035 13.104 -13.853 1.00 76.69 92 HIS A N 1
ATOM 743 C CA . HIS A 1 92 ? 6.886 12.052 -12.845 1.00 76.69 92 HIS A CA 1
ATOM 744 C C . HIS A 1 92 ? 8.137 11.911 -11.944 1.00 76.69 92 HIS A C 1
ATOM 746 O O . HIS A 1 92 ? 9.082 12.697 -12.045 1.00 76.69 92 HIS A O 1
ATOM 752 N N . ILE A 1 93 ? 8.129 10.926 -11.032 1.00 67.94 93 ILE A N 1
ATOM 753 C CA . ILE A 1 93 ? 9.253 10.563 -10.153 1.00 67.94 93 ILE A CA 1
ATOM 754 C C . ILE A 1 93 ? 10.549 10.574 -10.980 1.00 67.94 93 ILE A C 1
ATOM 756 O O . ILE A 1 93 ? 10.676 9.764 -11.898 1.00 67.94 93 ILE A O 1
ATOM 760 N N . PRO A 1 94 ? 11.500 11.482 -10.698 1.00 64.62 94 PRO A N 1
ATOM 761 C CA . PRO A 1 94 ? 12.707 11.582 -11.500 1.00 64.62 94 PRO A CA 1
ATOM 762 C C . PRO A 1 94 ? 13.513 10.291 -11.351 1.00 64.62 94 PRO A C 1
ATOM 764 O O . PRO A 1 94 ? 13.948 9.962 -10.245 1.00 64.62 94 PRO A O 1
ATOM 767 N N . HIS A 1 95 ? 13.710 9.570 -12.458 1.00 57.34 95 HIS A N 1
ATOM 768 C CA . HIS A 1 95 ? 14.671 8.473 -12.521 1.00 57.34 95 HIS A CA 1
ATOM 769 C C . HIS A 1 95 ? 16.059 9.055 -12.223 1.00 57.34 95 HIS A C 1
ATOM 771 O O . HIS A 1 95 ? 16.526 9.942 -12.942 1.00 57.34 95 HIS A O 1
ATOM 777 N N . LYS A 1 96 ? 16.662 8.633 -11.109 1.00 49.03 96 LYS A N 1
ATOM 778 C CA . LYS A 1 96 ? 18.042 8.976 -10.755 1.00 49.03 96 LYS A CA 1
ATOM 779 C C . LYS A 1 96 ? 19.015 7.984 -11.361 1.00 49.03 96 LYS A C 1
ATOM 781 O O . LYS A 1 96 ? 18.675 6.783 -11.372 1.00 49.03 96 LYS A O 1
#

Organism: Aphanomyces astaci (NCBI:txid112090)

Mean predicted aligned error: 4.03 Å

Nearest PDB structures (foldseek):
  2qfz-assembly2_B  TM=9.794E-01  e=3.526E-06  Homo sapiens
  6d0s-assembly1_A  TM=9.420E-01  e=4.675E-06  Homo sapiens
  2qfz-assembly1_A  TM=9.694E-01  e=1.290E-05  Homo sapiens
  1fkm-assembly1_A  TM=9.538E-01  e=1.444E-05  Saccharomyces cerevisiae
  2g77-assembly1_A  TM=9.313E-01  e=1.914E-05  Saccharomyces cerevisiae

InterPro domains:
  IPR000195 Rab-GAP-TBC domain [PF00566] (2-47)
  IPR035969 Rab-GAP-TBC domain superfamily [SSF47923] (1-83)

Foldseek 3Di:
DPCLCPQVADPQLVVLLVVVLVVDDVSSHPLSVLLVVLLCVVCVVVLVPDDPVVNVVCVNHPPRHPPHNVNNVVSSVSSVVVCVVPVPPVPPDDDD

Solvent-accessible surface area (backbone atoms only — not comparable to full-atom values): 5679 Å² total; per-residue (Å²): 131,93,60,85,57,58,87,53,39,33,70,69,34,48,54,62,52,45,60,50,32,74,73,40,85,57,15,83,61,64,48,41,53,29,40,53,50,35,55,52,56,75,44,40,73,63,55,72,73,45,54,72,71,58,39,54,54,40,72,71,55,50,96,27,77,82,47,40,67,84,56,47,55,60,39,52,53,48,12,50,53,48,43,72,72,42,69,84,40,91,90,42,86,78,86,126

pLDDT: mean 92.11, std 8.96, range [49.03, 97.25]

Radius of gyration: 13.77 Å; Cα contacts (8 Å, |Δi|>4): 67; chains: 1; bounding box: 32×30×32 Å

Secondary structure (DSSP, 8-state):
--STTTTTS-HHHHHHHHHHHHHSTTIIIIIHHHHHHHHHHHTHHHHHH--HHHHHHHHHS-S-TT--HHHHHHHHHHHHHHHHHHTT-TT-S---